Protein AF-A0A7X8BXZ3-F1 (afdb_monomer)

Foldseek 3Di:
DPPPQQPLNVLLVVQCVDLVSVLLSLLLQCVVQHADPVDGSVPDDPVNSCCVRVVVDPVSVVVSVVCCPDPSVVVSVVSVVVVVVVVVLVVVLVVLVVCVVVVDPVSVVVNVVSVVVVVVVVVVVVVVVVVVVVVPPPDDDDDD

Sequence (144 aa):
MARQVSLLNQALKQYWKNTTNYPKYAYFMWRNKLANSNRNFSDFTEQDIIDKYCKGSLIKYGNLKQWENTEECAELMNLLLLEKSNKDFVEIYNAVSEKAKQGDDKAIKTFLTLQNEIRKSVKTKKSKKAEQEEVEEDDDLILE

Radius of gyration: 20.99 Å; Cα contacts (8 Å, |Δi|>4): 82; chains: 1; bounding box: 42×41×64 Å

Structure (mmCIF, N/CA/C/O backbone):
data_AF-A0A7X8BXZ3-F1
#
_entry.id   AF-A0A7X8BXZ3-F1
#
loop_
_atom_site.group_PDB
_atom_site.id
_atom_site.type_symbol
_atom_site.label_atom_id
_atom_site.label_alt_id
_atom_site.label_comp_id
_atom_site.label_asym_id
_atom_site.label_entity_id
_atom_site.label_seq_id
_atom_site.pdbx_PDB_ins_code
_atom_site.Cartn_x
_atom_site.Cartn_y
_atom_site.Cartn_z
_atom_site.occupancy
_atom_site.B_iso_or_equiv
_atom_site.auth_seq_id
_atom_site.auth_comp_id
_atom_site.auth_asym_id
_atom_site.auth_atom_id
_atom_site.pdbx_PDB_model_num
ATOM 1 N N . MET A 1 1 ? -23.536 6.835 -9.118 1.00 35.19 1 MET A N 1
ATOM 2 C CA . MET A 1 1 ? -22.607 6.846 -7.964 1.00 35.19 1 MET A CA 1
ATOM 3 C C . MET A 1 1 ? -21.188 6.838 -8.502 1.00 35.19 1 MET A C 1
ATOM 5 O O . MET A 1 1 ? -20.802 5.846 -9.109 1.00 35.19 1 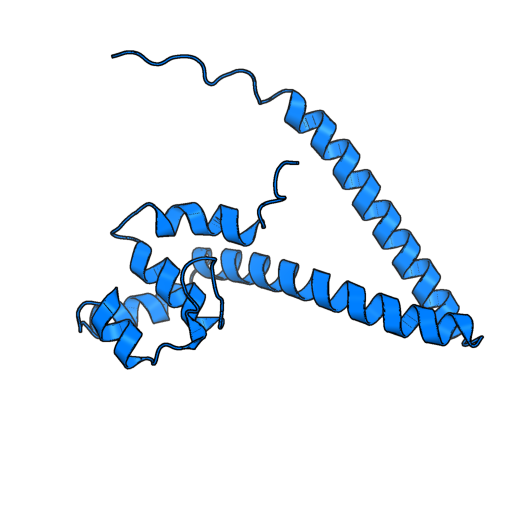MET A O 1
ATOM 9 N N . ALA A 1 2 ? -20.437 7.931 -8.351 1.00 37.81 2 ALA A N 1
ATOM 10 C CA . ALA A 1 2 ? -19.016 7.930 -8.691 1.00 37.81 2 ALA A CA 1
ATOM 11 C C . ALA A 1 2 ? -18.313 6.873 -7.822 1.00 37.81 2 ALA A C 1
ATOM 13 O O . ALA A 1 2 ? -18.448 6.896 -6.597 1.00 37.81 2 ALA A O 1
ATOM 14 N N . ARG A 1 3 ? -17.616 5.906 -8.436 1.00 46.69 3 ARG A N 1
ATOM 15 C CA . ARG A 1 3 ? -16.741 5.008 -7.671 1.00 46.69 3 ARG A CA 1
ATOM 16 C C . ARG A 1 3 ? -15.704 5.896 -7.003 1.00 46.69 3 ARG A C 1
ATOM 18 O O . ARG A 1 3 ? -14.988 6.604 -7.704 1.00 46.69 3 ARG A O 1
ATOM 25 N N . GLN A 1 4 ? -15.622 5.860 -5.678 1.00 54.62 4 GLN A N 1
ATOM 26 C CA . GLN A 1 4 ? -14.496 6.460 -4.979 1.00 54.62 4 GLN A CA 1
ATOM 27 C C . GLN A 1 4 ? -13.239 5.726 -5.457 1.00 54.62 4 GLN A C 1
ATOM 29 O O . GLN A 1 4 ? -13.010 4.568 -5.108 1.00 54.62 4 GLN A O 1
ATOM 34 N N . VAL A 1 5 ? -12.493 6.356 -6.363 1.00 63.38 5 VAL A N 1
ATOM 35 C CA . VAL A 1 5 ? -11.252 5.797 -6.892 1.00 63.38 5 VAL A CA 1
ATOM 36 C C . VAL A 1 5 ? -10.225 5.906 -5.776 1.00 63.38 5 VAL A C 1
ATOM 38 O O . VAL A 1 5 ? -10.092 6.958 -5.156 1.00 63.38 5 VAL A O 1
ATOM 41 N N . SER A 1 6 ? -9.545 4.803 -5.476 1.00 84.38 6 SER A N 1
ATOM 42 C CA . SER A 1 6 ? -8.536 4.794 -4.421 1.00 84.38 6 SER A CA 1
ATOM 43 C C . SER A 1 6 ? -7.410 5.785 -4.766 1.00 84.38 6 SER A C 1
ATOM 45 O O . SER A 1 6 ? -7.057 5.937 -5.941 1.00 84.38 6 SER A O 1
ATOM 47 N N . LEU A 1 7 ? -6.866 6.483 -3.764 1.00 88.50 7 LEU A N 1
ATOM 48 C CA . LEU A 1 7 ? -5.809 7.481 -3.981 1.00 88.50 7 LEU A CA 1
ATOM 49 C C . LEU A 1 7 ? -4.568 6.833 -4.600 1.00 88.50 7 LEU A C 1
ATOM 51 O O . LEU A 1 7 ? -3.947 7.422 -5.484 1.00 88.50 7 LEU A O 1
ATOM 55 N N . LEU A 1 8 ? -4.267 5.587 -4.215 1.00 91.44 8 LEU A N 1
ATOM 56 C CA . LEU A 1 8 ? -3.219 4.804 -4.856 1.00 91.44 8 LEU A CA 1
ATOM 57 C C . LEU A 1 8 ? -3.497 4.620 -6.350 1.00 91.44 8 LEU A C 1
ATOM 59 O O . LEU A 1 8 ? -2.623 4.863 -7.175 1.00 91.44 8 LEU A O 1
ATOM 63 N N . ASN A 1 9 ? -4.720 4.233 -6.723 1.00 89.94 9 ASN A N 1
ATOM 64 C CA . ASN A 1 9 ? -5.077 4.067 -8.130 1.00 89.94 9 ASN A CA 1
ATOM 65 C C . ASN A 1 9 ? -4.974 5.382 -8.907 1.00 89.94 9 ASN A C 1
ATOM 67 O O . ASN A 1 9 ? -4.555 5.363 -10.059 1.00 89.94 9 ASN A O 1
ATOM 71 N N . GLN A 1 10 ? -5.325 6.517 -8.298 1.00 90.50 10 GLN A N 1
ATOM 72 C CA . GLN A 1 10 ? -5.145 7.829 -8.915 1.00 90.50 10 GLN A CA 1
ATOM 73 C C . GLN A 1 10 ? -3.662 8.149 -9.139 1.00 90.50 10 GLN A C 1
ATOM 75 O O . GLN A 1 10 ? -3.298 8.506 -10.257 1.00 90.50 10 GLN A O 1
ATOM 80 N N . ALA A 1 11 ? -2.809 7.945 -8.134 1.00 91.88 11 ALA A N 1
ATOM 81 C CA . ALA A 1 11 ? -1.366 8.155 -8.248 1.00 91.88 11 ALA A CA 1
ATOM 82 C C . ALA A 1 11 ? -0.711 7.201 -9.263 1.00 91.88 11 ALA A C 1
ATOM 84 O O . ALA A 1 11 ? 0.194 7.591 -9.997 1.00 91.88 11 ALA A O 1
ATOM 85 N N . LEU A 1 12 ? -1.206 5.965 -9.378 1.00 92.56 12 LEU A N 1
ATOM 86 C CA . LEU A 1 12 ? -0.719 4.988 -10.352 1.00 92.56 12 LEU A CA 1
ATOM 87 C C . LEU A 1 12 ? -1.106 5.330 -11.806 1.00 92.56 12 LEU A C 1
ATOM 89 O O . LEU A 1 12 ? -0.469 4.825 -12.739 1.00 92.56 12 LEU A O 1
ATOM 93 N N . LYS A 1 13 ? -2.097 6.211 -12.037 1.00 89.56 13 LYS A N 1
ATOM 94 C CA . LYS A 1 13 ? -2.552 6.573 -13.396 1.00 89.56 13 LYS A CA 1
ATOM 95 C C . LY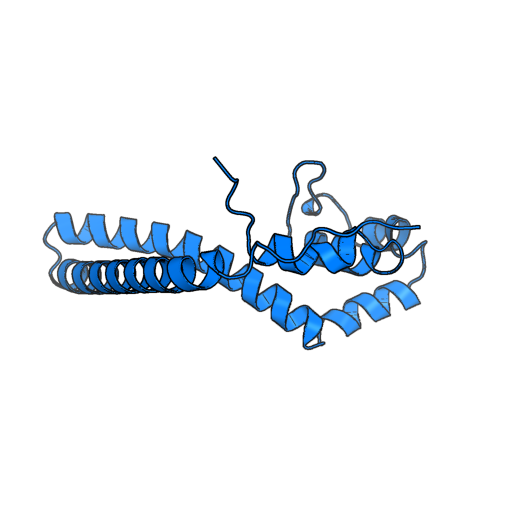S A 1 13 ? -1.466 7.218 -14.255 1.00 89.56 13 LYS A C 1
ATOM 97 O O . LYS A 1 13 ? -1.531 7.108 -15.477 1.00 89.56 13 LYS A O 1
ATOM 102 N N . GLN A 1 14 ? -0.485 7.892 -13.664 1.00 87.69 14 GLN A N 1
ATOM 103 C CA . GLN A 1 14 ? 0.602 8.497 -14.442 1.00 87.69 14 GLN A CA 1
ATOM 104 C C . GLN A 1 14 ? 1.533 7.443 -15.067 1.00 87.69 14 GLN A C 1
ATOM 106 O O . GLN A 1 14 ? 2.079 7.648 -16.149 1.00 87.69 14 GLN A O 1
ATOM 111 N N . TYR A 1 15 ? 1.652 6.270 -14.439 1.00 89.69 15 TYR A N 1
ATOM 112 C CA . TYR A 1 15 ? 2.524 5.194 -14.909 1.00 89.69 15 TYR A CA 1
ATOM 113 C C . TYR A 1 15 ? 1.848 4.315 -15.949 1.00 89.69 15 TYR A C 1
ATOM 115 O O . TYR A 1 15 ? 2.497 3.890 -16.899 1.00 89.69 15 TYR A O 1
ATOM 123 N N . TRP A 1 16 ? 0.549 4.032 -15.795 1.00 83.44 16 TRP A N 1
ATOM 124 C CA . TRP A 1 16 ? -0.109 3.075 -16.689 1.00 83.44 16 TRP A CA 1
ATOM 125 C C . TRP A 1 16 ? -0.505 3.656 -18.060 1.00 83.44 16 TRP A C 1
ATOM 127 O O . TRP A 1 16 ? -0.677 2.901 -19.011 1.00 83.44 16 TRP A O 1
ATOM 137 N N . LYS A 1 17 ? -0.628 4.989 -18.173 1.00 81.88 17 LYS A N 1
ATOM 138 C CA . LYS A 1 17 ? -0.994 5.696 -19.410 1.00 81.88 17 LYS A CA 1
ATOM 139 C C . LYS A 1 17 ? 0.227 5.902 -20.306 1.00 81.88 17 LYS A C 1
ATOM 141 O O . LYS A 1 17 ? 0.079 6.061 -21.510 1.00 81.88 17 LYS A O 1
ATOM 146 N N . ASN A 1 18 ? 1.424 5.897 -19.719 1.00 83.50 18 ASN A N 1
ATOM 147 C CA . ASN A 1 18 ? 2.683 6.106 -20.416 1.00 83.50 18 ASN A CA 1
ATOM 148 C C . ASN A 1 18 ? 3.389 4.759 -20.627 1.00 83.50 18 ASN A C 1
ATOM 150 O O . ASN A 1 18 ? 3.861 4.137 -19.676 1.00 83.50 18 ASN A O 1
ATOM 154 N N . THR A 1 19 ? 3.514 4.324 -21.881 1.00 79.00 19 THR A N 1
ATOM 155 C CA . THR A 1 19 ? 4.140 3.041 -22.244 1.00 79.00 19 THR A CA 1
ATOM 156 C C . THR A 1 19 ? 5.589 2.909 -21.768 1.00 79.00 19 THR A C 1
ATOM 158 O O . THR A 1 19 ? 6.046 1.797 -21.517 1.00 79.00 19 THR A O 1
ATOM 161 N N . THR A 1 20 ? 6.306 4.024 -21.604 1.00 85.88 20 THR A N 1
ATOM 162 C CA . THR A 1 20 ? 7.687 4.049 -21.094 1.00 85.88 20 THR A CA 1
ATOM 163 C C . THR A 1 20 ? 7.744 3.775 -19.592 1.00 85.88 20 THR A C 1
ATOM 165 O O . THR A 1 20 ? 8.653 3.087 -19.131 1.00 85.88 20 THR A O 1
ATOM 168 N N . ASN A 1 21 ? 6.753 4.254 -18.836 1.00 91.12 21 ASN A N 1
ATOM 169 C CA . ASN A 1 21 ? 6.676 4.099 -17.379 1.00 91.12 21 ASN A CA 1
ATOM 170 C C . ASN A 1 21 ? 5.839 2.890 -16.939 1.00 91.12 21 ASN A C 1
ATOM 172 O O . ASN A 1 21 ? 5.870 2.509 -15.768 1.00 91.12 21 ASN A O 1
ATOM 176 N N . TYR A 1 22 ? 5.143 2.240 -17.872 1.00 94.38 22 TYR A N 1
ATOM 177 C CA . TYR A 1 22 ? 4.357 1.037 -17.616 1.00 94.38 22 TYR A CA 1
ATOM 178 C C . TYR A 1 22 ? 5.127 -0.089 -16.889 1.00 94.38 22 TYR A C 1
ATOM 180 O O . TYR A 1 22 ? 4.531 -0.738 -16.026 1.00 94.38 22 TYR A O 1
ATOM 188 N N . PRO A 1 23 ? 6.439 -0.316 -17.127 1.00 95.62 23 PRO A N 1
ATOM 189 C CA . PRO A 1 23 ? 7.208 -1.278 -16.341 1.00 95.62 23 PRO A CA 1
ATOM 190 C C . PRO A 1 23 ? 7.238 -0.965 -14.838 1.00 95.62 23 PRO A C 1
ATOM 192 O O . PRO A 1 23 ? 7.127 -1.898 -14.047 1.00 95.62 23 PRO A O 1
ATOM 195 N N . LYS A 1 24 ? 7.298 0.315 -14.427 1.00 96.69 24 LYS A N 1
ATOM 196 C CA . LYS A 1 24 ? 7.199 0.710 -13.006 1.00 96.69 24 LYS A CA 1
ATOM 197 C C . LYS A 1 24 ? 5.832 0.344 -12.427 1.00 96.69 24 LYS A C 1
ATOM 199 O O . LYS A 1 24 ? 5.767 -0.227 -11.344 1.00 96.69 24 LYS A O 1
ATOM 204 N N . TYR A 1 25 ? 4.749 0.599 -13.172 1.00 96.12 25 TYR A N 1
ATOM 205 C CA . TYR A 1 25 ? 3.392 0.206 -12.767 1.00 96.12 25 TYR A CA 1
ATOM 206 C C . TYR A 1 25 ? 3.287 -1.305 -12.544 1.00 96.12 25 TYR A C 1
ATOM 208 O O . TYR A 1 25 ? 2.885 -1.751 -11.471 1.00 96.12 25 TYR A O 1
ATOM 216 N N . ALA A 1 26 ? 3.664 -2.101 -13.546 1.00 96.06 26 ALA A N 1
ATOM 217 C CA . ALA A 1 26 ? 3.557 -3.553 -13.472 1.00 96.06 26 ALA A CA 1
ATOM 218 C C . ALA A 1 26 ? 4.433 -4.139 -12.359 1.00 96.06 26 ALA A C 1
ATOM 220 O O . ALA A 1 26 ? 3.982 -5.017 -11.623 1.00 96.06 26 ALA A O 1
ATOM 221 N N . TYR A 1 27 ? 5.649 -3.611 -12.205 1.00 97.56 27 TYR A N 1
ATOM 222 C CA . TYR A 1 27 ? 6.564 -3.980 -11.135 1.00 97.56 27 TYR A CA 1
ATOM 223 C C . TYR A 1 27 ? 5.982 -3.666 -9.756 1.00 97.56 27 TYR A C 1
ATOM 225 O O . TYR A 1 27 ? 5.933 -4.553 -8.909 1.00 97.56 27 TYR A O 1
ATOM 233 N N . PHE A 1 28 ? 5.471 -2.449 -9.545 1.00 97.56 28 PHE A N 1
ATOM 234 C CA . PHE A 1 28 ? 4.856 -2.048 -8.280 1.00 97.56 28 PHE A CA 1
ATOM 235 C C . PHE A 1 28 ? 3.665 -2.944 -7.919 1.00 97.56 28 PHE A C 1
ATOM 237 O O . PHE A 1 28 ? 3.557 -3.402 -6.780 1.00 97.56 28 PHE A O 1
ATOM 244 N N . MET A 1 29 ? 2.795 -3.233 -8.894 1.00 96.94 29 MET A N 1
ATOM 245 C CA . MET A 1 29 ? 1.636 -4.109 -8.709 1.00 96.94 29 MET A CA 1
ATOM 246 C C . MET A 1 29 ? 2.059 -5.538 -8.342 1.00 96.94 29 MET A C 1
ATOM 248 O O . MET A 1 29 ? 1.537 -6.100 -7.383 1.00 96.94 29 MET A O 1
ATOM 252 N N . TRP A 1 30 ? 3.025 -6.113 -9.063 1.00 97.75 30 TRP A N 1
ATOM 253 C CA . TRP A 1 30 ? 3.555 -7.454 -8.794 1.00 97.75 30 TRP A CA 1
ATOM 254 C C . TRP A 1 30 ? 4.238 -7.546 -7.429 1.00 97.75 30 TRP A C 1
ATOM 256 O O . TRP A 1 30 ? 3.889 -8.399 -6.610 1.00 97.75 30 TRP A O 1
ATOM 266 N N . ARG A 1 31 ? 5.159 -6.621 -7.142 1.00 97.62 31 ARG A N 1
ATOM 267 C CA . ARG A 1 31 ? 5.954 -6.594 -5.909 1.00 97.62 31 ARG A CA 1
ATOM 268 C C . ARG A 1 31 ? 5.081 -6.543 -4.658 1.00 97.62 31 ARG A C 1
ATOM 270 O O . ARG A 1 31 ? 5.428 -7.146 -3.640 1.00 97.62 31 ARG A O 1
ATOM 277 N N . ASN A 1 32 ? 3.947 -5.850 -4.758 1.00 96.44 32 ASN A N 1
ATOM 278 C CA . ASN A 1 32 ? 2.977 -5.666 -3.684 1.00 96.44 32 ASN A CA 1
ATOM 279 C C . ASN A 1 32 ? 1.790 -6.638 -3.729 1.00 96.44 32 ASN A C 1
ATOM 281 O O . ASN A 1 32 ? 0.874 -6.494 -2.916 1.00 96.44 32 ASN A O 1
ATOM 285 N N . LYS A 1 33 ? 1.812 -7.631 -4.631 1.00 96.56 33 LYS A N 1
ATOM 286 C CA . LYS A 1 33 ? 0.765 -8.655 -4.787 1.00 96.56 33 LYS A CA 1
ATOM 287 C C . LYS A 1 33 ? -0.626 -8.052 -5.014 1.00 96.56 33 LYS A C 1
ATOM 289 O O . LYS A 1 33 ? -1.603 -8.400 -4.352 1.00 96.56 33 LYS A O 1
ATOM 294 N N . LEU A 1 34 ? -0.692 -7.077 -5.916 1.00 94.75 34 LEU A N 1
ATOM 295 C CA . LEU A 1 34 ? -1.910 -6.350 -6.248 1.00 94.75 34 LEU A CA 1
ATOM 296 C C . LEU A 1 34 ? -2.560 -6.902 -7.519 1.00 94.75 34 LEU A C 1
ATOM 298 O O . LEU A 1 34 ? -1.917 -7.474 -8.400 1.00 94.75 34 LEU A O 1
ATOM 302 N N . ALA A 1 35 ? -3.861 -6.666 -7.633 1.00 93.12 35 ALA A N 1
ATOM 303 C CA . ALA A 1 35 ? -4.654 -6.982 -8.810 1.00 93.12 35 ALA A CA 1
ATOM 304 C C . ALA A 1 35 ? -5.412 -5.738 -9.281 1.00 93.12 35 ALA A C 1
ATOM 306 O O . ALA A 1 35 ? -5.706 -4.834 -8.498 1.00 93.12 35 ALA A O 1
ATOM 307 N N . ASN A 1 36 ? -5.746 -5.704 -10.566 1.00 89.31 36 ASN A N 1
ATOM 308 C CA . ASN A 1 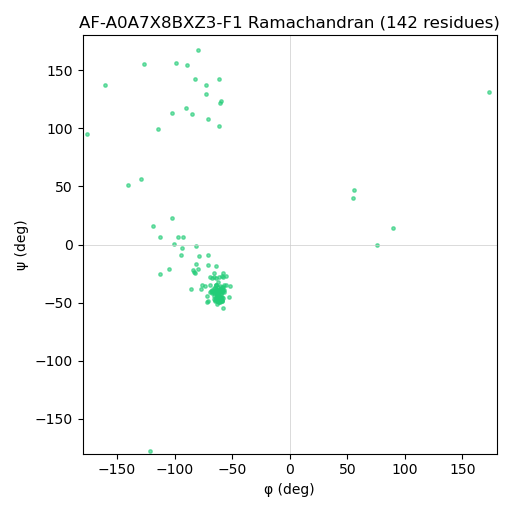36 ? -6.720 -4.776 -11.125 1.00 89.31 36 ASN A CA 1
ATOM 309 C C . ASN A 1 36 ? -7.860 -5.560 -11.794 1.00 89.31 36 ASN A C 1
ATOM 311 O O . ASN A 1 36 ? -7.871 -6.789 -11.775 1.00 89.31 36 ASN A O 1
ATOM 315 N N . SER A 1 37 ? -8.819 -4.854 -12.396 1.00 86.94 37 SER A N 1
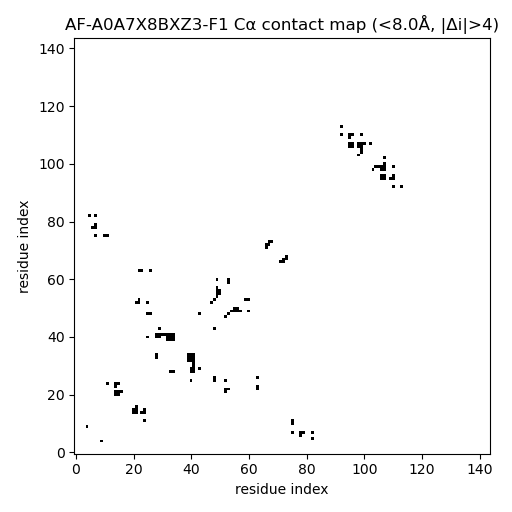ATOM 316 C CA . SER A 1 37 ? -9.991 -5.472 -13.036 1.00 86.94 37 SER A CA 1
ATOM 317 C C . SER A 1 37 ? -9.649 -6.471 -14.141 1.00 86.94 37 SER A C 1
ATOM 319 O O . SER A 1 37 ? -10.458 -7.337 -14.447 1.00 86.94 37 SER A O 1
ATOM 321 N N . ASN A 1 38 ? -8.475 -6.330 -14.755 1.00 86.94 38 ASN A N 1
ATOM 322 C CA . ASN A 1 38 ? -8.091 -7.075 -15.947 1.00 86.94 38 ASN A CA 1
ATOM 323 C C . ASN A 1 38 ? -7.079 -8.183 -15.633 1.00 86.94 38 ASN A C 1
ATOM 325 O O . ASN A 1 38 ? -6.878 -9.074 -16.456 1.00 86.94 38 ASN A O 1
ATOM 329 N N . ARG A 1 39 ? -6.364 -8.090 -14.504 1.00 90.50 39 ARG A N 1
ATOM 330 C CA . ARG A 1 39 ? -5.202 -8.933 -14.219 1.00 90.50 39 ARG A CA 1
ATOM 331 C C . ARG A 1 39 ? -4.857 -8.967 -12.734 1.00 90.50 39 ARG A C 1
ATOM 333 O O . ARG A 1 39 ? -4.759 -7.924 -12.087 1.00 90.50 39 ARG A O 1
ATOM 340 N N . ASN A 1 40 ? -4.549 -10.161 -12.239 1.00 95.00 40 ASN A N 1
ATOM 341 C CA . ASN A 1 40 ? -3.839 -10.350 -10.981 1.00 95.00 40 ASN A CA 1
ATOM 342 C C . ASN A 1 40 ? -2.329 -10.386 -11.251 1.00 95.00 40 ASN A C 1
ATOM 344 O O . ASN A 1 40 ? -1.849 -11.246 -11.984 1.00 95.00 40 ASN A O 1
ATOM 348 N N . PHE A 1 41 ? -1.576 -9.429 -10.706 1.00 95.06 41 PHE A N 1
ATOM 349 C CA . PHE A 1 41 ? -0.128 -9.372 -10.931 1.00 95.06 41 PHE A CA 1
ATOM 350 C C . PHE A 1 41 ? 0.626 -10.331 -10.019 1.00 95.06 41 PHE A C 1
ATOM 352 O O . PHE A 1 41 ? 1.768 -10.658 -10.317 1.00 95.06 41 PHE A O 1
ATOM 359 N N . SER A 1 42 ? -0.007 -10.811 -8.949 1.00 94.94 42 SER A N 1
ATOM 360 C CA . SER A 1 42 ? 0.590 -11.767 -8.010 1.00 94.94 42 SER A CA 1
ATOM 361 C C . SER A 1 42 ? 0.904 -13.121 -8.647 1.00 94.94 42 SER A C 1
ATOM 363 O O . SER A 1 42 ? 1.707 -13.867 -8.099 1.00 94.94 42 SER A O 1
ATOM 365 N N . ASP A 1 43 ? 0.284 -13.425 -9.790 1.00 96.38 43 ASP A N 1
ATOM 366 C CA . ASP A 1 43 ? 0.456 -14.693 -10.504 1.00 96.38 43 ASP A CA 1
ATOM 367 C C . ASP A 1 43 ? 1.761 -14.733 -11.318 1.00 96.38 43 ASP A C 1
ATOM 369 O O . ASP A 1 43 ? 2.138 -15.782 -11.836 1.00 96.38 43 ASP A O 1
ATOM 373 N N . PHE A 1 44 ? 2.461 -13.600 -11.453 1.00 96.25 44 PHE A N 1
ATOM 374 C CA . PHE A 1 44 ? 3.730 -13.541 -12.171 1.00 96.25 44 PHE A CA 1
ATOM 375 C C . PHE A 1 44 ? 4.915 -13.983 -11.323 1.00 96.25 44 PHE A C 1
ATOM 377 O O . PHE A 1 44 ? 5.048 -13.643 -10.146 1.00 96.25 44 PHE A O 1
ATOM 384 N N . THR A 1 45 ? 5.844 -14.670 -11.978 1.00 97.94 45 THR A N 1
ATOM 385 C CA . THR A 1 45 ? 7.194 -14.895 -11.464 1.00 97.94 45 THR A CA 1
ATOM 386 C C . THR A 1 45 ? 8.081 -13.665 -11.685 1.00 97.94 45 THR A C 1
ATOM 388 O O . THR A 1 45 ? 7.752 -12.766 -12.458 1.00 97.94 45 THR A O 1
ATOM 391 N N . GLU A 1 46 ? 9.248 -13.617 -11.040 1.00 97.62 46 GLU A N 1
ATOM 392 C CA . GLU A 1 46 ? 10.258 -12.584 -11.332 1.00 97.62 46 GLU A CA 1
ATOM 393 C C . GLU A 1 46 ? 10.692 -12.627 -12.806 1.00 97.62 46 GLU A C 1
ATOM 395 O O . GLU A 1 46 ? 10.799 -11.585 -13.453 1.00 97.62 46 GLU A O 1
ATOM 400 N N . GLN A 1 47 ? 10.844 -13.832 -13.365 1.00 97.81 47 GLN A N 1
ATOM 401 C CA . GLN A 1 47 ? 11.204 -14.024 -14.768 1.00 97.81 47 GLN A CA 1
ATOM 402 C C . GLN A 1 47 ? 10.122 -13.481 -15.714 1.00 97.81 47 GLN A C 1
ATOM 404 O O . GLN A 1 47 ? 10.444 -12.797 -16.682 1.00 97.81 47 GLN A O 1
ATOM 409 N N . ASP A 1 48 ? 8.837 -13.669 -15.389 1.00 97.69 48 ASP A N 1
ATOM 410 C CA . ASP A 1 48 ? 7.736 -13.053 -16.140 1.00 97.69 48 ASP A CA 1
ATOM 411 C C . ASP A 1 48 ? 7.842 -11.526 -16.176 1.00 97.69 48 ASP A C 1
ATOM 413 O O . ASP A 1 48 ? 7.547 -10.913 -17.204 1.00 97.69 48 ASP A O 1
ATOM 417 N N . ILE A 1 49 ? 8.252 -10.901 -15.067 1.00 97.81 49 ILE A N 1
ATOM 418 C CA . ILE A 1 49 ? 8.430 -9.448 -15.006 1.00 97.81 49 ILE A CA 1
ATOM 419 C C . ILE A 1 49 ? 9.563 -9.003 -15.926 1.00 97.81 49 ILE A C 1
ATOM 421 O O . ILE A 1 49 ? 9.389 -8.072 -16.721 1.00 97.81 49 ILE A O 1
ATOM 425 N N . ILE A 1 50 ? 10.696 -9.699 -15.859 1.00 97.81 50 ILE A N 1
ATOM 426 C CA . ILE A 1 50 ? 11.870 -9.416 -16.683 1.00 97.81 50 ILE A CA 1
ATOM 427 C C . ILE A 1 50 ? 11.527 -9.568 -18.171 1.00 97.81 50 ILE A C 1
ATOM 429 O O . ILE A 1 50 ? 11.777 -8.657 -18.966 1.00 97.81 50 ILE A O 1
ATOM 433 N N . ASP A 1 51 ? 10.895 -10.671 -18.558 1.00 97.69 51 ASP A N 1
ATOM 434 C CA . ASP A 1 51 ? 10.630 -10.967 -19.963 1.00 97.69 51 ASP A CA 1
ATOM 435 C C . ASP A 1 51 ? 9.543 -10.059 -20.541 1.00 97.69 51 ASP A C 1
ATOM 437 O O . ASP A 1 51 ? 9.750 -9.419 -21.576 1.00 97.69 51 ASP A O 1
ATOM 441 N N . LYS A 1 52 ? 8.404 -9.924 -19.851 1.00 95.62 52 LYS A N 1
ATOM 442 C CA . LYS A 1 52 ? 7.241 -9.187 -20.375 1.00 95.62 52 LYS A CA 1
ATOM 443 C C . LYS A 1 52 ? 7.408 -7.672 -20.289 1.00 95.62 52 LYS A C 1
ATOM 445 O O . LYS A 1 52 ? 6.972 -6.965 -21.195 1.00 95.62 52 LYS A O 1
ATOM 450 N N . TYR A 1 53 ? 8.015 -7.162 -19.216 1.00 95.44 53 TYR A N 1
ATOM 451 C CA . TYR A 1 53 ? 8.029 -5.723 -18.920 1.00 95.44 53 TYR A CA 1
ATOM 452 C C . TYR A 1 53 ? 9.420 -5.096 -19.032 1.00 95.44 53 TYR A C 1
ATOM 454 O O . TYR A 1 53 ? 9.530 -3.909 -19.344 1.00 95.44 53 TYR A O 1
ATOM 462 N N . CYS A 1 54 ? 10.488 -5.880 -18.867 1.00 95.81 54 CYS A N 1
ATOM 463 C CA . CYS A 1 54 ? 11.863 -5.422 -19.092 1.00 95.81 54 CYS A CA 1
ATOM 464 C C . CYS A 1 54 ? 12.438 -5.868 -20.446 1.00 95.81 54 CYS A C 1
ATOM 466 O O . CYS A 1 54 ? 13.570 -5.496 -20.765 1.00 95.81 54 CYS A O 1
ATOM 468 N N . LYS A 1 55 ? 11.672 -6.601 -21.270 1.00 94.69 55 LYS A N 1
ATOM 469 C CA . LYS A 1 55 ? 12.113 -7.160 -22.562 1.00 94.69 55 LYS A CA 1
ATOM 470 C C . LYS A 1 55 ? 13.373 -8.030 -22.417 1.00 94.69 55 LYS A C 1
ATOM 472 O O . LYS A 1 55 ? 14.307 -7.892 -23.202 1.00 94.69 55 LYS A O 1
ATOM 477 N N . GLY A 1 56 ? 13.449 -8.827 -21.350 1.00 96.06 56 GLY A N 1
ATOM 478 C CA . GLY A 1 56 ? 14.605 -9.676 -21.036 1.00 96.06 56 GLY A CA 1
ATOM 479 C C . GLY A 1 56 ? 15.824 -8.928 -20.471 1.00 96.06 56 GLY A C 1
ATOM 480 O O . GLY A 1 56 ? 16.850 -9.537 -20.184 1.00 96.06 56 GLY A O 1
ATOM 481 N N . SER A 1 57 ? 15.761 -7.600 -20.311 1.00 97.38 57 SER A N 1
ATOM 482 C CA . SER A 1 57 ? 16.912 -6.804 -19.874 1.00 97.38 57 SER A CA 1
ATOM 483 C C . SER A 1 57 ? 17.055 -6.777 -18.352 1.00 97.38 57 SER A C 1
ATOM 485 O O . SER A 1 57 ? 16.285 -6.110 -17.655 1.00 97.38 57 SER A O 1
ATOM 487 N N . LEU A 1 58 ? 18.119 -7.407 -17.845 1.00 97.56 58 LEU A N 1
ATOM 488 C CA . LEU A 1 58 ? 18.487 -7.350 -16.425 1.00 97.56 58 LEU A CA 1
ATOM 489 C C . LEU A 1 58 ? 18.871 -5.940 -15.961 1.00 97.56 58 LEU A C 1
ATOM 491 O O . LEU A 1 58 ? 18.628 -5.597 -14.810 1.00 97.56 58 LEU A O 1
ATOM 495 N N . ILE A 1 59 ? 19.407 -5.097 -16.850 1.00 97.50 59 ILE A N 1
ATOM 496 C CA . ILE A 1 59 ? 19.714 -3.692 -16.534 1.00 97.50 59 ILE A CA 1
ATOM 497 C C . ILE A 1 59 ? 18.420 -2.931 -16.235 1.00 97.50 59 ILE A C 1
ATOM 499 O O . ILE A 1 59 ? 18.306 -2.273 -15.205 1.00 97.50 59 ILE A O 1
ATOM 503 N N . LYS A 1 60 ? 17.405 -3.059 -17.101 1.00 96.50 60 LYS A N 1
ATOM 504 C CA . LYS A 1 60 ? 16.102 -2.412 -16.877 1.00 96.50 60 LYS A CA 1
ATOM 505 C C . LYS A 1 60 ? 15.433 -2.915 -15.605 1.00 96.50 60 LYS A C 1
ATOM 507 O O . LYS A 1 60 ? 14.844 -2.122 -14.880 1.00 96.50 60 LYS A O 1
ATOM 512 N N . TYR A 1 61 ? 15.547 -4.208 -15.328 1.00 98.00 61 TYR A N 1
ATOM 513 C CA . TYR A 1 61 ? 15.040 -4.782 -14.091 1.00 98.00 61 TYR A CA 1
ATOM 514 C C . TYR A 1 61 ? 15.788 -4.262 -12.851 1.00 98.00 61 TYR A C 1
ATOM 516 O O . TYR A 1 61 ? 15.162 -3.887 -11.862 1.00 98.00 61 TYR A O 1
ATOM 524 N N . GLY A 1 62 ? 17.115 -4.138 -12.926 1.00 98.00 62 GLY A N 1
ATOM 525 C CA . GLY A 1 62 ? 17.931 -3.499 -11.894 1.00 98.00 62 GLY A CA 1
ATOM 526 C C . GLY A 1 62 ? 17.498 -2.058 -11.615 1.00 98.00 62 GLY A C 1
ATOM 527 O O . GLY A 1 62 ? 17.367 -1.675 -10.455 1.00 98.00 62 GLY A O 1
ATOM 528 N N . ASN A 1 63 ? 17.167 -1.289 -12.655 1.00 97.44 63 ASN A N 1
ATOM 529 C CA . ASN A 1 63 ? 16.644 0.070 -12.499 1.00 97.44 63 ASN A CA 1
ATOM 530 C C . ASN A 1 63 ? 15.284 0.098 -11.779 1.00 97.44 63 ASN A C 1
ATOM 532 O O . ASN A 1 63 ? 15.028 1.016 -11.006 1.00 97.44 63 ASN A O 1
ATOM 536 N N . LEU A 1 64 ? 14.419 -0.904 -11.985 1.00 97.25 64 LEU A N 1
ATOM 537 C CA . LEU A 1 64 ? 13.156 -1.026 -11.242 1.00 97.25 64 LEU A CA 1
ATOM 538 C C . LEU A 1 64 ? 13.394 -1.332 -9.758 1.00 97.25 64 LEU A C 1
ATOM 540 O O . LEU A 1 64 ? 12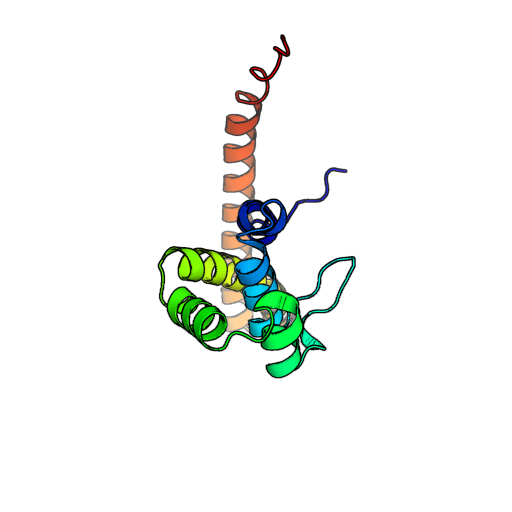.742 -0.734 -8.907 1.00 97.25 64 LEU A O 1
ATOM 544 N N . LYS A 1 65 ? 14.365 -2.199 -9.441 1.00 97.50 65 LYS A N 1
ATOM 545 C CA . LYS A 1 65 ? 14.789 -2.441 -8.051 1.00 97.50 65 LYS A CA 1
ATOM 546 C C . LYS A 1 65 ? 15.357 -1.176 -7.405 1.00 97.50 65 LYS A C 1
ATOM 548 O O . LYS A 1 65 ? 15.041 -0.874 -6.263 1.00 97.50 65 LYS A O 1
ATOM 553 N N . GLN A 1 66 ? 16.170 -0.407 -8.129 1.00 97.69 66 GLN A N 1
ATOM 554 C CA . GLN A 1 66 ? 16.691 0.867 -7.621 1.00 97.69 66 GLN A CA 1
ATOM 555 C C . GLN A 1 66 ? 15.575 1.882 -7.379 1.00 97.69 66 GLN A C 1
ATOM 557 O O . GLN A 1 66 ? 15.592 2.571 -6.360 1.00 97.69 66 GLN A O 1
ATOM 562 N N . TRP A 1 67 ? 14.588 1.927 -8.276 1.00 96.88 67 TRP A N 1
ATOM 563 C CA . TRP A 1 67 ? 13.427 2.799 -8.160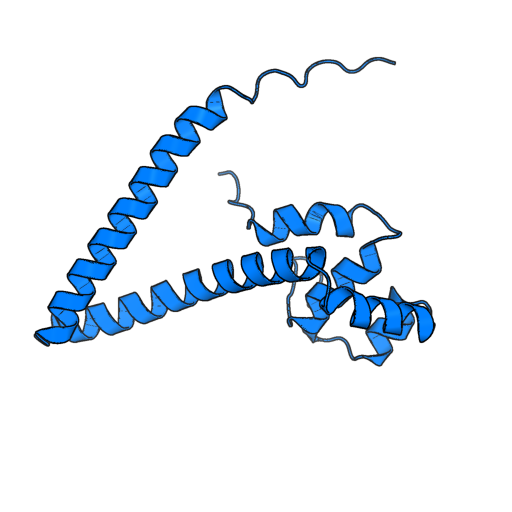 1.00 96.88 67 TRP A CA 1
ATOM 564 C C . TRP A 1 67 ? 12.631 2.582 -6.861 1.00 96.88 67 TRP A C 1
ATOM 566 O O . TRP A 1 67 ? 12.085 3.552 -6.340 1.00 96.88 67 TRP A O 1
ATOM 576 N N . GLU A 1 68 ? 12.639 1.379 -6.270 1.00 94.88 68 GLU A N 1
ATOM 577 C CA . GLU A 1 68 ? 12.020 1.123 -4.954 1.00 94.88 68 GLU A CA 1
ATOM 578 C C . GLU A 1 68 ? 12.543 2.044 -3.841 1.00 94.88 68 GLU A C 1
ATOM 580 O O . GLU A 1 68 ? 11.824 2.320 -2.885 1.00 94.88 68 GLU A O 1
ATOM 585 N N . ASN A 1 69 ? 13.777 2.537 -3.971 1.00 94.50 69 ASN A N 1
ATOM 586 C CA . ASN A 1 69 ? 14.429 3.390 -2.976 1.00 94.50 69 ASN A CA 1
ATOM 587 C C . ASN A 1 69 ? 14.232 4.890 -3.245 1.00 94.50 69 ASN A C 1
ATOM 589 O O . ASN A 1 69 ? 14.855 5.720 -2.587 1.00 94.50 69 ASN A O 1
ATOM 593 N N . THR A 1 70 ? 13.417 5.249 -4.236 1.00 97.12 70 THR A N 1
ATOM 594 C CA . THR A 1 70 ? 13.127 6.648 -4.572 1.00 97.12 70 THR A CA 1
ATOM 595 C C . THR A 1 70 ? 11.929 7.169 -3.786 1.00 97.12 70 THR A C 1
ATOM 597 O O . THR A 1 70 ? 11.037 6.406 -3.410 1.00 97.12 70 THR A O 1
ATOM 600 N N . GLU A 1 71 ? 11.874 8.487 -3.590 1.00 95.94 71 GLU A N 1
ATOM 601 C CA . GLU A 1 71 ? 10.724 9.167 -2.979 1.00 95.94 71 GLU A CA 1
ATOM 602 C C . GLU A 1 71 ? 9.428 8.894 -3.758 1.00 95.94 71 GLU A C 1
ATOM 604 O O . GLU A 1 71 ? 8.404 8.565 -3.169 1.00 95.94 71 GLU A O 1
ATOM 609 N N . GLU A 1 72 ? 9.521 8.867 -5.089 1.00 93.31 72 GLU A N 1
ATOM 610 C CA . GLU A 1 72 ? 8.430 8.511 -6.001 1.00 93.31 72 GLU A CA 1
ATOM 611 C C . GLU A 1 72 ? 7.793 7.146 -5.654 1.00 93.31 72 GLU A C 1
ATOM 613 O O . GLU A 1 72 ? 6.568 7.013 -5.604 1.00 93.31 72 GLU A O 1
ATOM 618 N N . CYS A 1 73 ? 8.599 6.113 -5.375 1.00 95.38 73 CYS A N 1
ATOM 619 C CA . CYS A 1 73 ? 8.068 4.813 -4.952 1.00 95.38 73 CYS A CA 1
ATOM 620 C C . CYS A 1 73 ? 7.597 4.826 -3.488 1.00 95.38 73 CYS A C 1
ATOM 622 O O . CYS A 1 73 ? 6.610 4.160 -3.151 1.00 95.38 73 CYS A O 1
ATOM 624 N N . ALA A 1 74 ? 8.273 5.575 -2.614 1.00 95.12 74 ALA A N 1
ATOM 625 C CA . ALA A 1 74 ? 7.898 5.705 -1.208 1.00 95.12 74 ALA A CA 1
ATOM 626 C C . ALA A 1 74 ? 6.503 6.332 -1.044 1.00 95.12 74 ALA A C 1
ATOM 628 O O . ALA A 1 74 ? 5.703 5.858 -0.237 1.00 95.12 74 ALA A O 1
ATOM 629 N N . GLU A 1 75 ? 6.160 7.331 -1.856 1.00 95.62 75 GLU A N 1
ATOM 630 C CA . GLU A 1 75 ? 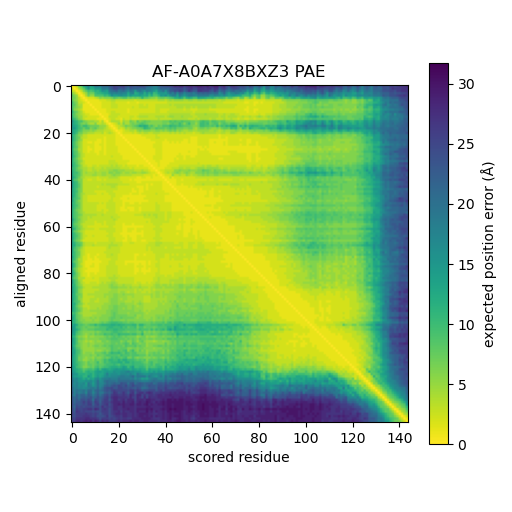4.828 7.942 -1.882 1.00 95.62 75 GLU A CA 1
ATOM 631 C C . GLU A 1 75 ? 3.734 6.926 -2.237 1.00 95.62 75 GLU A C 1
ATOM 633 O O . GLU A 1 75 ? 2.713 6.834 -1.549 1.00 95.62 75 GLU A O 1
ATOM 638 N N . LEU A 1 76 ? 3.960 6.099 -3.264 1.00 96.31 76 LEU A N 1
ATOM 639 C CA . LEU A 1 76 ? 3.028 5.031 -3.640 1.00 96.31 76 LEU A CA 1
ATOM 640 C C . LEU A 1 76 ? 2.876 3.992 -2.523 1.00 96.31 76 LEU A C 1
ATOM 642 O O . LEU A 1 76 ? 1.765 3.533 -2.246 1.00 96.31 76 LEU A O 1
ATOM 646 N N . MET A 1 77 ? 3.971 3.638 -1.847 1.00 96.75 77 MET A N 1
ATOM 647 C CA . MET A 1 77 ? 3.929 2.743 -0.690 1.00 96.75 77 MET A CA 1
ATOM 648 C C . MET 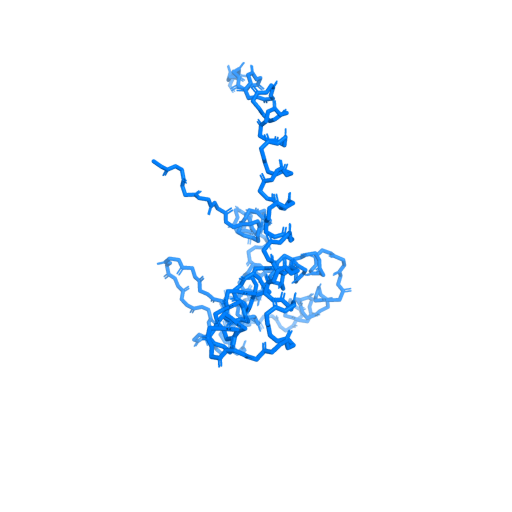A 1 77 ? 3.143 3.341 0.474 1.00 96.75 77 MET A C 1
ATOM 650 O O . MET A 1 77 ? 2.344 2.632 1.084 1.00 96.75 77 MET A O 1
ATOM 654 N N . ASN A 1 78 ? 3.296 4.635 0.751 1.00 94.00 78 ASN A N 1
ATOM 655 C CA . ASN A 1 78 ? 2.531 5.323 1.789 1.00 94.00 78 ASN A CA 1
ATOM 656 C C . ASN A 1 78 ? 1.026 5.300 1.490 1.00 94.00 78 ASN A C 1
ATOM 658 O O . ASN A 1 78 ? 0.227 5.008 2.380 1.00 94.00 78 ASN A O 1
ATOM 662 N N . LEU A 1 79 ? 0.629 5.523 0.232 1.00 94.38 79 LEU A N 1
ATOM 663 C CA . LEU A 1 79 ? -0.768 5.396 -0.194 1.00 94.38 79 LEU A CA 1
ATOM 664 C C . LEU A 1 79 ? -1.287 3.959 -0.042 1.00 94.38 79 LEU A C 1
ATOM 666 O O . LEU A 1 79 ? -2.392 3.751 0.459 1.00 94.38 79 LEU A O 1
ATOM 670 N N . LEU A 1 80 ? -0.485 2.959 -0.416 1.00 94.31 80 LEU A N 1
ATOM 671 C CA . LEU A 1 80 ? -0.844 1.552 -0.238 1.00 94.31 80 LEU A CA 1
ATOM 672 C C . LEU A 1 80 ? -1.007 1.182 1.242 1.00 94.31 80 LEU A C 1
ATOM 674 O O . LEU A 1 80 ? -1.959 0.490 1.606 1.00 94.31 80 LEU A O 1
ATOM 678 N N . LEU A 1 81 ? -0.091 1.629 2.100 1.00 92.12 81 LEU A N 1
ATOM 679 C CA . LEU A 1 81 ? -0.151 1.398 3.542 1.00 92.12 81 LEU A CA 1
ATOM 680 C C . LEU A 1 81 ? -1.354 2.098 4.170 1.00 92.12 81 LEU A C 1
ATOM 682 O O . LEU A 1 81 ? -1.997 1.510 5.032 1.00 92.12 81 LEU A O 1
ATOM 686 N N . LEU A 1 82 ? -1.705 3.297 3.705 1.00 89.06 82 LEU A N 1
ATOM 687 C CA . LEU A 1 82 ? -2.918 3.993 4.127 1.00 89.06 82 LEU A CA 1
ATOM 688 C C . LEU A 1 82 ? -4.187 3.214 3.744 1.00 89.06 82 LEU A C 1
ATOM 690 O O . LEU A 1 82 ? -5.133 3.123 4.521 1.00 89.06 82 LEU A O 1
ATOM 694 N N . GLU A 1 83 ? -4.238 2.627 2.550 1.00 88.81 83 GLU A N 1
ATOM 695 C CA . GLU A 1 83 ? -5.377 1.795 2.145 1.00 88.81 83 GLU A CA 1
ATOM 696 C C . GLU A 1 83 ? -5.472 0.496 2.947 1.00 88.81 83 GLU A C 1
ATOM 698 O O . GLU A 1 83 ? -6.577 0.085 3.310 1.00 88.81 83 GLU A O 1
ATOM 703 N N . LYS A 1 84 ? -4.333 -0.138 3.248 1.00 89.25 84 LYS A N 1
ATOM 704 C CA . LYS A 1 84 ? -4.276 -1.323 4.115 1.00 89.25 84 LYS A CA 1
ATOM 705 C C . LYS A 1 84 ? -4.703 -0.986 5.540 1.00 89.25 84 LYS A C 1
ATOM 707 O O . LYS A 1 84 ? -5.600 -1.639 6.058 1.00 89.25 84 LYS A O 1
ATOM 712 N N . SER A 1 85 ? -4.171 0.090 6.115 1.00 86.62 85 SER A N 1
ATOM 713 C CA . SER A 1 85 ? -4.511 0.504 7.476 1.00 86.62 85 SER A CA 1
ATOM 714 C C . SER A 1 85 ? -5.989 0.854 7.626 1.00 86.62 85 SER A C 1
ATOM 716 O O . SER A 1 85 ? -6.572 0.571 8.664 1.00 86.62 85 SER A O 1
ATOM 718 N N . ASN A 1 86 ? -6.639 1.391 6.588 1.00 85.69 86 ASN A N 1
ATOM 719 C CA . ASN A 1 86 ? -8.087 1.605 6.600 1.00 85.69 86 ASN A CA 1
ATOM 720 C C . ASN A 1 86 ? -8.882 0.291 6.688 1.00 85.69 86 ASN A C 1
ATOM 722 O O . ASN A 1 86 ? -9.939 0.272 7.315 1.00 85.69 86 ASN A O 1
ATOM 726 N N . LYS A 1 87 ? -8.398 -0.799 6.075 1.00 86.94 87 LYS A N 1
ATOM 727 C CA . LYS A 1 87 ? -9.015 -2.130 6.212 1.00 86.94 87 LYS A CA 1
ATOM 728 C C . LYS A 1 87 ? -8.769 -2.690 7.608 1.00 86.94 87 LYS A C 1
ATOM 730 O O . LYS A 1 87 ? -9.729 -3.050 8.283 1.00 86.94 87 LYS A O 1
ATOM 735 N N . ASP A 1 88 ? -7.521 -2.646 8.067 1.00 89.12 88 ASP A N 1
ATOM 736 C CA . ASP A 1 88 ? -7.137 -3.096 9.409 1.00 89.12 88 ASP A CA 1
ATOM 737 C C . ASP A 1 88 ? -7.920 -2.333 10.489 1.00 89.12 88 ASP A C 1
ATOM 739 O O . ASP A 1 88 ? -8.353 -2.903 11.486 1.00 89.12 88 ASP A O 1
ATOM 743 N N . PHE A 1 89 ? -8.178 -1.041 10.276 1.00 90.31 89 PHE A N 1
ATOM 744 C CA . PHE A 1 89 ? -8.966 -0.214 11.184 1.00 90.31 89 PHE A CA 1
ATOM 745 C C . PHE A 1 89 ? -10.400 -0.730 11.349 1.00 90.31 89 PHE A C 1
ATOM 747 O O . PHE A 1 89 ? -10.929 -0.699 12.460 1.00 90.31 89 PHE A O 1
ATOM 754 N N . VAL A 1 90 ? -11.028 -1.232 10.281 1.00 89.69 90 VAL A N 1
ATOM 755 C CA . VAL A 1 90 ? -12.364 -1.847 10.356 1.00 89.69 90 VAL A CA 1
ATOM 756 C C . VAL A 1 90 ? -12.317 -3.125 11.192 1.00 89.69 90 VAL A C 1
ATOM 758 O O . VAL A 1 90 ? -13.171 -3.326 12.055 1.00 89.69 90 VAL A O 1
ATOM 761 N N . GLU A 1 91 ? -11.304 -3.965 10.984 1.00 92.88 91 GLU A N 1
ATOM 762 C CA . GLU A 1 91 ? -11.125 -5.206 11.744 1.00 92.88 91 GLU A CA 1
ATOM 763 C C . GLU A 1 91 ? -10.884 -4.928 13.235 1.00 92.88 91 GLU A C 1
ATOM 765 O O . GLU A 1 91 ? -11.556 -5.500 14.097 1.00 92.88 91 GLU A O 1
ATOM 770 N N . ILE A 1 92 ? -9.998 -3.977 13.548 1.00 93.94 92 ILE A N 1
ATOM 771 C CA . ILE A 1 92 ? -9.721 -3.528 14.918 1.00 93.94 92 ILE A CA 1
ATOM 772 C C . ILE A 1 92 ? -10.983 -2.952 15.561 1.00 93.94 92 ILE A C 1
ATOM 774 O O . ILE A 1 92 ? -11.295 -3.282 16.706 1.00 93.94 92 ILE A O 1
ATOM 778 N N . TYR A 1 93 ? -11.727 -2.108 14.841 1.00 94.19 93 TYR A N 1
ATOM 779 C CA . TYR A 1 93 ? -12.973 -1.534 15.338 1.00 94.19 93 TYR A CA 1
ATOM 780 C C . TYR A 1 93 ? -13.979 -2.623 15.721 1.00 94.19 93 TYR A C 1
ATOM 782 O O . TYR A 1 93 ? -14.555 -2.565 16.810 1.00 94.19 93 TYR A O 1
ATOM 790 N N . ASN A 1 94 ? -14.154 -3.631 14.865 1.00 94.44 94 ASN A N 1
ATOM 791 C CA . ASN A 1 94 ? -15.062 -4.745 15.122 1.00 94.44 94 ASN A CA 1
ATOM 792 C C . ASN A 1 94 ? -14.629 -5.539 16.361 1.00 94.44 94 ASN A C 1
ATOM 794 O O . ASN A 1 94 ? -15.432 -5.719 17.277 1.00 94.44 94 ASN A O 1
ATOM 798 N N . ALA A 1 95 ? -13.348 -5.909 16.449 1.00 96.56 95 ALA A N 1
ATOM 799 C CA . ALA A 1 95 ? -12.809 -6.646 17.592 1.00 96.56 95 ALA A CA 1
ATOM 800 C C . ALA A 1 95 ? -12.948 -5.873 18.919 1.00 96.56 95 ALA A C 1
ATOM 802 O O . ALA A 1 95 ? -13.269 -6.449 19.961 1.00 96.56 95 ALA A O 1
ATOM 803 N N . VAL A 1 96 ? -12.724 -4.555 18.902 1.00 96.19 96 VAL A N 1
ATOM 804 C CA . VAL A 1 96 ? -12.913 -3.694 20.080 1.00 96.19 96 VAL A CA 1
ATOM 805 C C . VAL A 1 96 ? -14.398 -3.561 20.430 1.00 96.19 96 VAL A C 1
ATOM 807 O O . VAL A 1 96 ? -14.750 -3.612 21.607 1.00 96.19 96 VAL A O 1
ATOM 810 N N . SER A 1 97 ? -15.279 -3.424 19.434 1.00 95.94 97 SER A N 1
ATOM 811 C CA . SER A 1 97 ? -16.726 -3.316 19.646 1.00 95.94 97 SER A CA 1
ATOM 812 C C . SER A 1 97 ? -17.309 -4.564 20.308 1.00 95.94 97 SER A C 1
ATOM 814 O O . SER A 1 97 ? -18.124 -4.443 21.221 1.00 95.94 97 SER A O 1
ATOM 816 N N . GLU A 1 98 ? -16.880 -5.755 19.888 1.00 97.56 98 GLU A N 1
ATOM 817 C CA . GLU A 1 98 ? -17.321 -7.021 20.481 1.00 97.56 98 GLU A CA 1
ATOM 818 C C . GLU A 1 98 ? -16.958 -7.114 21.964 1.00 97.56 98 GLU A C 1
ATOM 820 O O . GLU A 1 98 ? -17.832 -7.361 22.794 1.00 97.56 98 GLU A O 1
ATOM 825 N N . LYS A 1 99 ? -15.701 -6.821 22.317 1.00 96.94 99 LYS A N 1
ATOM 826 C CA . LYS A 1 99 ? -15.246 -6.812 23.716 1.00 96.94 99 LYS A CA 1
ATOM 827 C C . LYS A 1 99 ? -15.966 -5.755 24.553 1.00 96.94 99 LYS A C 1
ATOM 829 O O . LYS A 1 99 ? -16.375 -6.028 25.677 1.00 96.94 99 LYS A O 1
ATOM 834 N N . ALA A 1 100 ? -16.184 -4.565 23.992 1.00 96.31 100 ALA A N 1
ATOM 835 C CA . ALA A 1 100 ? -16.904 -3.495 24.675 1.00 96.31 100 ALA A CA 1
ATOM 836 C C . ALA A 1 100 ? -18.356 -3.891 25.003 1.00 96.31 100 ALA A C 1
ATOM 838 O O . ALA A 1 100 ? -18.834 -3.623 26.101 1.00 96.31 100 ALA A O 1
ATOM 839 N N . LYS A 1 101 ? -19.048 -4.581 24.083 1.00 95.75 101 LYS A N 1
ATOM 840 C CA . LYS A 1 101 ? -20.416 -5.092 24.304 1.00 95.75 101 LYS A CA 1
ATOM 841 C C . LYS A 1 101 ? -20.490 -6.170 25.387 1.00 95.75 101 LYS A C 1
ATOM 843 O O . LYS A 1 101 ? -21.544 -6.336 25.989 1.00 95.75 101 LYS A O 1
ATOM 848 N N . GLN A 1 102 ? -19.392 -6.881 25.637 1.00 97.31 102 GLN A N 1
ATOM 849 C CA . GLN A 1 102 ? -19.276 -7.867 26.715 1.00 97.31 102 GLN A CA 1
ATOM 850 C C . GLN A 1 102 ? -18.974 -7.232 28.084 1.00 97.31 102 GLN A C 1
ATOM 852 O O . GLN A 1 102 ? -18.897 -7.949 29.076 1.00 97.31 102 GLN A O 1
ATOM 857 N N . GLY A 1 103 ? -18.822 -5.904 28.156 1.00 94.12 103 GLY A N 1
ATOM 858 C CA . GLY A 1 103 ? -18.559 -5.186 29.404 1.00 94.12 103 GLY A CA 1
ATOM 859 C C . GLY A 1 103 ? -17.076 -5.016 29.746 1.00 94.12 103 GLY A C 1
ATOM 860 O O . GLY A 1 103 ? -16.764 -4.668 30.879 1.00 94.12 103 GLY A O 1
ATOM 861 N N . ASP A 1 104 ? -16.148 -5.246 28.806 1.00 96.81 104 ASP A N 1
ATOM 862 C CA . ASP A 1 104 ? -14.723 -4.974 29.039 1.00 96.81 104 ASP A CA 1
ATOM 863 C C . ASP A 1 104 ? -14.462 -3.457 29.091 1.00 96.81 104 ASP A C 1
ATOM 865 O O . ASP A 1 104 ? -14.481 -2.763 28.070 1.00 96.81 104 ASP A O 1
ATOM 869 N N . ASP A 1 105 ? -14.187 -2.934 30.287 1.00 94.75 105 ASP A N 1
ATOM 870 C CA . ASP A 1 105 ? -13.981 -1.502 30.540 1.00 94.75 105 ASP A CA 1
ATOM 871 C C . ASP A 1 105 ? -12.883 -0.865 29.675 1.00 94.75 105 ASP A C 1
ATOM 873 O O . ASP A 1 105 ? -12.983 0.304 29.278 1.00 94.75 105 ASP A O 1
ATOM 877 N N . LYS A 1 106 ? -11.810 -1.608 29.372 1.00 95.88 106 LYS A N 1
ATOM 878 C CA . LYS A 1 106 ? -10.709 -1.099 28.547 1.00 95.88 106 LYS A CA 1
ATOM 879 C C . LYS A 1 106 ? -11.166 -0.972 27.096 1.00 95.88 106 LYS A C 1
ATOM 881 O O . LYS A 1 106 ? -10.929 0.065 26.475 1.00 95.88 106 LYS A O 1
ATOM 886 N N . ALA A 1 107 ? -11.861 -1.980 26.580 1.00 94.06 107 ALA A N 1
ATOM 887 C CA . ALA A 1 107 ? -12.427 -1.979 25.243 1.00 94.06 107 ALA A CA 1
ATOM 888 C C . ALA A 1 107 ? -13.505 -0.903 25.081 1.00 94.06 107 ALA A C 1
ATOM 890 O O . ALA A 1 107 ? -13.518 -0.236 24.051 1.00 94.06 107 ALA A O 1
ATOM 891 N N . ILE A 1 108 ? -14.348 -0.658 26.092 1.00 94.00 108 ILE A N 1
ATOM 892 C CA . ILE A 1 108 ? -15.338 0.434 26.072 1.00 94.00 108 ILE A CA 1
ATOM 893 C C . ILE A 1 108 ? -14.638 1.789 25.901 1.00 94.00 108 ILE A C 1
ATOM 895 O O . ILE A 1 108 ? -15.004 2.570 25.019 1.00 94.00 108 ILE A O 1
ATOM 899 N N . LYS A 1 109 ? -13.588 2.066 26.687 1.00 95.19 109 LYS A N 1
ATOM 900 C CA . LYS A 1 109 ? -12.808 3.310 26.555 1.00 95.19 109 LYS A CA 1
ATOM 901 C C . LYS A 1 109 ? -12.165 3.431 25.173 1.00 95.19 109 LYS A C 1
ATOM 903 O O . LYS A 1 109 ? -12.270 4.478 24.538 1.00 95.19 109 LYS A O 1
ATOM 908 N N . THR A 1 110 ? -11.540 2.362 24.681 1.00 94.62 110 THR A N 1
ATOM 909 C CA . THR A 1 110 ? -10.936 2.347 23.341 1.00 94.62 110 THR A CA 1
ATOM 910 C C . THR A 1 110 ? -11.984 2.546 22.243 1.00 94.62 110 THR A C 1
ATOM 912 O O . THR A 1 110 ? -11.742 3.308 21.309 1.00 94.62 110 THR A O 1
ATOM 915 N N . PHE A 1 111 ? -13.166 1.942 22.369 1.00 94.50 111 PHE A N 1
ATOM 916 C CA . PHE A 1 111 ? -14.271 2.095 21.426 1.00 94.50 111 PHE A CA 1
ATOM 917 C C . PHE A 1 111 ? -14.727 3.554 21.308 1.00 94.50 111 PHE A C 1
ATOM 919 O O . PHE A 1 111 ? -14.897 4.059 20.198 1.00 94.50 111 PHE A O 1
ATOM 926 N N . LEU A 1 112 ? -14.874 4.256 22.436 1.00 92.62 112 LEU A N 1
ATOM 927 C CA . LEU A 1 112 ? -15.238 5.677 22.450 1.00 92.62 112 LEU A CA 1
ATOM 928 C C . LEU A 1 112 ? -14.171 6.550 21.768 1.00 92.62 112 LEU A C 1
ATOM 930 O O . LEU A 1 112 ? -14.510 7.467 21.017 1.00 92.62 112 LEU A O 1
ATOM 934 N N . THR A 1 113 ? -12.886 6.240 21.961 1.00 94.44 113 THR A N 1
ATOM 935 C CA . THR A 1 113 ? -11.788 6.915 21.248 1.00 94.44 113 THR A CA 1
ATOM 936 C C . THR A 1 113 ? -11.872 6.684 19.741 1.00 94.44 113 THR A C 1
ATOM 938 O O . THR A 1 113 ? -11.848 7.648 18.976 1.00 94.44 113 THR A O 1
ATOM 941 N N . LEU A 1 114 ? -12.047 5.433 19.301 1.00 91.00 114 LEU A N 1
ATOM 942 C CA . LEU A 1 114 ? -12.198 5.102 17.879 1.00 91.00 114 LEU A CA 1
ATOM 943 C C . LEU A 1 114 ? -13.409 5.817 17.262 1.00 91.00 114 LEU A C 1
ATOM 945 O O . LEU A 1 114 ? -13.309 6.392 16.179 1.00 91.00 114 LEU A O 1
ATOM 949 N N . GLN A 1 115 ? -14.540 5.852 17.972 1.00 90.94 115 GLN A N 1
ATOM 950 C CA . GLN A 1 115 ? -15.735 6.576 17.540 1.00 90.94 115 GLN A CA 1
ATOM 951 C C . GLN A 1 115 ? -15.458 8.075 17.338 1.00 90.94 115 GLN A C 1
ATOM 953 O O . GLN A 1 115 ? -15.942 8.670 16.370 1.00 90.94 115 GLN A O 1
ATOM 958 N N . ASN A 1 116 ? -14.677 8.694 18.226 1.00 92.38 116 ASN A N 1
ATOM 959 C CA . ASN A 1 116 ? -14.310 10.103 18.114 1.00 92.38 116 ASN A CA 1
ATOM 960 C C . ASN A 1 116 ? -13.398 10.376 16.912 1.00 92.38 116 ASN A C 1
ATOM 962 O O . ASN A 1 116 ? -13.636 11.346 16.190 1.00 92.38 116 ASN A O 1
ATOM 966 N N . GLU A 1 117 ? -12.411 9.520 16.650 1.00 87.50 117 GLU A N 1
ATOM 967 C CA . GLU A 1 117 ? -11.540 9.655 15.475 1.00 87.50 117 GLU A CA 1
ATOM 968 C C . GLU A 1 117 ? -12.321 9.506 14.160 1.00 87.50 117 GLU A C 1
ATOM 970 O O . GLU A 1 117 ? -12.172 10.323 13.247 1.00 87.50 117 GLU A O 1
ATOM 975 N N . ILE A 1 118 ? -13.269 8.562 14.091 1.00 87.06 118 ILE A N 1
ATOM 976 C CA . ILE A 1 118 ? -14.181 8.439 12.942 1.00 87.06 118 ILE A CA 1
ATOM 977 C C . ILE A 1 118 ? -14.972 9.740 12.747 1.00 87.06 118 ILE A C 1
ATOM 979 O O . ILE A 1 118 ? -15.006 10.281 11.639 1.00 87.06 118 ILE A O 1
ATOM 983 N N . ARG A 1 119 ? -15.564 10.300 13.813 1.00 86.81 119 ARG A N 1
ATOM 984 C CA . ARG A 1 119 ? -16.310 11.572 13.737 1.00 86.81 119 ARG A CA 1
ATOM 985 C C . ARG A 1 119 ? -15.443 12.728 13.230 1.00 86.81 119 ARG A C 1
ATOM 987 O O . ARG A 1 119 ? -15.932 13.520 12.424 1.00 86.81 119 ARG A O 1
ATOM 994 N N . LYS A 1 120 ? -14.182 12.827 13.667 1.00 86.56 120 LYS A N 1
ATOM 995 C CA . LYS A 1 120 ? -13.230 13.839 13.173 1.00 86.56 120 LYS A CA 1
ATOM 996 C C . LYS A 1 120 ? -12.966 13.656 11.677 1.00 86.56 120 LYS A C 1
ATOM 998 O O . LYS A 1 120 ? -13.149 14.604 10.918 1.00 86.56 120 LYS A O 1
ATOM 1003 N N . SER A 1 121 ? -12.655 12.434 11.241 1.00 79.06 121 SER A N 1
ATOM 1004 C CA . SER A 1 121 ? -12.373 12.137 9.828 1.00 79.06 121 SER A CA 1
ATOM 1005 C C . SER A 1 121 ? -13.540 12.482 8.889 1.00 79.06 121 SER A C 1
ATOM 1007 O O . SER A 1 121 ? -13.333 13.026 7.803 1.00 79.06 121 SER A O 1
ATOM 1009 N N . VAL A 1 122 ? -14.784 12.230 9.317 1.00 79.62 122 VAL A N 1
ATOM 1010 C CA . VAL A 1 122 ? -15.993 12.552 8.543 1.00 79.62 122 VAL A CA 1
ATOM 1011 C C . VAL A 1 122 ? -16.195 14.064 8.435 1.00 79.62 122 VAL A C 1
ATOM 1013 O O . VAL A 1 122 ? -16.556 14.551 7.363 1.00 79.62 122 VAL A O 1
ATOM 1016 N N . LYS A 1 123 ? -15.942 14.819 9.512 1.00 78.88 123 LYS A N 1
ATOM 1017 C CA . LYS A 1 123 ? -16.027 16.288 9.492 1.00 78.88 123 LYS A CA 1
ATOM 1018 C C . LYS A 1 123 ? -15.012 16.891 8.521 1.00 78.88 123 LYS A C 1
ATOM 1020 O O . LYS A 1 123 ? -15.405 17.686 7.675 1.00 78.88 123 LYS A O 1
ATOM 1025 N N . THR A 1 124 ? -13.755 16.445 8.563 1.00 70.62 124 THR A N 1
ATOM 1026 C CA . THR A 1 124 ? -12.706 16.915 7.642 1.00 70.62 124 THR A CA 1
ATOM 1027 C C . THR A 1 124 ? -13.057 16.654 6.174 1.00 70.62 124 THR A C 1
ATOM 1029 O O . THR A 1 124 ? -12.803 17.503 5.326 1.00 70.62 124 THR A O 1
ATOM 1032 N N . LYS A 1 125 ? -13.686 15.512 5.854 1.00 65.19 125 LYS A N 1
ATOM 1033 C CA . LYS A 1 125 ? -14.137 15.210 4.482 1.00 65.19 125 LYS A CA 1
ATOM 1034 C C . LYS A 1 125 ? -15.243 16.149 3.990 1.00 65.19 125 LYS A C 1
ATOM 1036 O O . LYS A 1 125 ? -15.237 16.503 2.818 1.00 65.19 125 LYS A O 1
ATOM 1041 N N . LYS A 1 126 ? -16.177 16.554 4.859 1.00 63.19 126 LYS A N 1
ATOM 1042 C CA . LYS A 1 126 ? -17.238 17.510 4.491 1.00 63.19 126 LYS A CA 1
ATOM 1043 C C . LYS A 1 126 ? -16.673 18.895 4.180 1.00 63.19 126 LYS A C 1
ATOM 1045 O O . LYS A 1 126 ? -17.099 19.495 3.204 1.00 63.19 126 LYS A O 1
ATOM 1050 N N . SER A 1 127 ? -15.701 19.358 4.965 1.00 61.88 127 SER A N 1
ATOM 1051 C CA . SER A 1 127 ? -15.044 20.651 4.741 1.00 61.88 127 SER A CA 1
ATOM 1052 C C . SER A 1 127 ? -14.271 20.687 3.420 1.00 61.88 127 SER A C 1
ATOM 1054 O O . SER A 1 127 ? -14.458 21.606 2.640 1.00 61.88 127 SER A O 1
ATOM 1056 N N . LYS A 1 128 ? -13.494 19.640 3.107 1.00 57.03 128 LYS A N 1
ATOM 1057 C CA . LYS A 1 128 ? -12.727 19.573 1.848 1.00 57.03 128 LYS A CA 1
ATOM 1058 C C . LYS A 1 128 ? -13.595 19.454 0.594 1.00 57.03 128 LYS A C 1
ATOM 1060 O O . LYS A 1 128 ? -13.184 19.889 -0.471 1.00 57.03 128 LYS A O 1
ATOM 1065 N N . LYS A 1 129 ? -14.783 18.850 0.701 1.00 53.06 129 LYS A N 1
ATOM 1066 C CA . LYS A 1 129 ? -15.713 18.759 -0.432 1.00 53.06 129 LYS A CA 1
ATOM 1067 C C . LYS A 1 129 ? -16.300 20.130 -0.796 1.00 53.06 129 LYS A C 1
ATOM 1069 O O . LYS A 1 129 ? -16.476 20.399 -1.973 1.00 53.06 129 LYS A O 1
ATOM 1074 N N . ALA A 1 130 ? -16.536 20.990 0.197 1.00 51.06 130 ALA A N 1
ATOM 1075 C CA . ALA A 1 130 ? -16.994 22.360 -0.037 1.00 51.06 130 ALA A CA 1
ATOM 1076 C C . ALA A 1 130 ? -15.941 23.226 -0.757 1.00 51.06 130 ALA A C 1
ATOM 1078 O O . ALA A 1 130 ? -16.310 24.124 -1.493 1.00 51.06 130 ALA A O 1
ATOM 1079 N N . GLU A 1 131 ? -14.647 22.929 -0.588 1.00 45.19 131 GLU A N 1
ATOM 1080 C CA . GLU A 1 131 ? -13.547 23.628 -1.280 1.00 45.19 131 GLU A CA 1
ATOM 1081 C C . GLU A 1 131 ? -13.291 23.093 -2.704 1.00 45.19 131 GLU A C 1
ATOM 1083 O O . GLU A 1 131 ? -12.751 23.805 -3.541 1.00 45.19 131 GLU A O 1
ATOM 1088 N N . GLN A 1 132 ? -13.656 21.838 -3.000 1.00 41.41 132 GLN A N 1
ATOM 1089 C CA . GLN A 1 132 ? -13.450 21.227 -4.324 1.00 41.41 132 GLN A CA 1
ATOM 1090 C C . GLN A 1 132 ? -14.559 21.549 -5.335 1.00 41.41 132 GLN A C 1
ATOM 1092 O O . GLN A 1 132 ? -14.303 21.473 -6.532 1.00 41.41 132 GLN A O 1
ATOM 1097 N N . GLU A 1 133 ? -15.760 21.919 -4.880 1.00 41.00 133 GLU A N 1
ATOM 1098 C CA . GLU A 1 133 ? -16.867 22.327 -5.762 1.00 41.00 133 GLU A CA 1
ATOM 1099 C C . GLU A 1 133 ? -16.628 23.711 -6.420 1.00 41.00 133 GLU A C 1
ATOM 1101 O O . GLU A 1 133 ? -17.336 24.045 -7.361 1.00 41.00 133 GLU A O 1
ATOM 1106 N N . GLU A 1 134 ? -15.600 24.477 -6.018 1.00 39.78 134 GLU A N 1
ATOM 1107 C CA . GLU A 1 134 ? -15.211 25.750 -6.666 1.00 39.78 134 GLU A CA 1
ATOM 1108 C C . GLU A 1 134 ? -14.124 25.613 -7.759 1.00 39.78 134 GLU A C 1
ATOM 1110 O O . GLU A 1 134 ? -13.775 26.605 -8.390 1.00 39.78 134 GLU A O 1
ATOM 1115 N N . VAL A 1 135 ? -13.572 24.415 -8.016 1.00 40.69 135 VAL A N 1
ATOM 1116 C CA . VAL A 1 135 ? -12.436 24.224 -8.959 1.00 40.69 135 VAL A CA 1
ATOM 1117 C C . VAL A 1 135 ? -12.825 23.429 -10.224 1.00 40.69 135 VAL A C 1
ATOM 1119 O O . VAL A 1 135 ? -11.974 23.106 -11.044 1.00 40.69 135 VAL A O 1
ATOM 1122 N N . GLU A 1 136 ? -14.108 23.106 -10.421 1.00 40.06 136 GLU A N 1
ATOM 1123 C CA . GLU A 1 136 ? -14.590 22.255 -11.531 1.00 40.06 136 GLU A CA 1
ATOM 1124 C C . GLU A 1 136 ? -15.237 23.024 -12.715 1.00 40.06 136 GLU A C 1
ATOM 1126 O O . GLU A 1 136 ? -15.986 22.422 -13.481 1.00 40.06 136 GLU A O 1
ATOM 1131 N N . GLU A 1 137 ? -14.940 24.320 -12.913 1.00 36.59 137 GLU A N 1
ATOM 1132 C CA . GLU A 1 137 ? -15.505 25.147 -14.013 1.00 36.59 137 GLU A CA 1
ATOM 1133 C C . GLU A 1 137 ? -14.493 25.735 -15.029 1.00 36.59 137 GLU A C 1
ATOM 1135 O O . GLU A 1 137 ? -14.878 26.591 -15.814 1.00 36.59 137 GLU A O 1
ATOM 1140 N N . ASP A 1 138 ? -13.240 25.270 -15.107 1.00 41.12 138 ASP A N 1
ATOM 1141 C CA . ASP A 1 138 ? -12.264 25.780 -16.102 1.00 41.12 138 ASP A CA 1
ATOM 1142 C C . ASP A 1 138 ? -11.586 24.653 -16.907 1.00 41.12 138 ASP A C 1
ATOM 1144 O O . ASP A 1 138 ? -10.365 24.522 -16.935 1.00 41.12 138 ASP A O 1
ATOM 1148 N N . ASP A 1 139 ? -12.374 23.806 -17.573 1.00 45.97 139 ASP A N 1
ATOM 1149 C CA . ASP A 1 139 ? -11.842 22.942 -18.643 1.00 45.97 139 ASP A CA 1
ATOM 1150 C C . ASP A 1 139 ? -12.839 22.859 -19.813 1.00 45.97 139 ASP A C 1
ATOM 1152 O O . ASP A 1 139 ? -13.224 21.787 -20.284 1.00 45.97 139 ASP A O 1
ATOM 1156 N N . ASP A 1 140 ? -13.282 24.033 -20.272 1.00 53.16 140 ASP A N 1
ATOM 1157 C CA . ASP A 1 140 ? -13.868 24.208 -21.599 1.00 53.16 140 ASP A CA 1
ATOM 1158 C C . ASP A 1 140 ? -12.942 25.108 -22.421 1.00 53.16 140 ASP A C 1
ATOM 1160 O O . ASP A 1 140 ? -12.928 26.323 -22.242 1.00 53.16 140 ASP A O 1
ATOM 1164 N N . LEU A 1 141 ? -12.117 24.491 -23.275 1.00 46.25 141 LEU A N 1
ATOM 1165 C CA . LEU A 1 141 ? -11.721 25.015 -24.589 1.00 46.25 141 LEU A CA 1
ATOM 1166 C C . LEU A 1 141 ? -10.837 23.994 -25.322 1.00 46.25 141 LEU A C 1
ATOM 1168 O O . LEU A 1 141 ? -9.616 23.942 -25.182 1.00 46.25 141 LEU A O 1
ATOM 1172 N N . ILE A 1 142 ? -11.490 23.195 -26.165 1.00 44.06 142 ILE A N 1
ATOM 1173 C CA . ILE A 1 142 ? -10.867 22.632 -27.368 1.00 44.06 142 ILE A CA 1
ATOM 1174 C C . ILE A 1 142 ? -10.721 23.771 -28.388 1.00 44.06 142 ILE A C 1
ATOM 1176 O O . ILE A 1 142 ? -11.675 24.527 -28.540 1.00 44.06 142 ILE A O 1
ATOM 1180 N N . LEU A 1 143 ? -9.570 23.847 -29.076 1.00 38.69 143 LEU A N 1
ATOM 1181 C CA . LEU A 1 143 ? -9.299 24.262 -30.479 1.00 38.69 143 LEU A CA 1
ATOM 1182 C C . LEU A 1 143 ? -7.752 24.303 -30.623 1.00 38.69 143 LEU A C 1
ATOM 1184 O O . LEU A 1 143 ? -7.091 24.829 -29.734 1.00 38.69 143 LEU A O 1
ATOM 1188 N N . GLU A 1 144 ? -7.064 23.734 -31.619 1.00 38.41 144 GLU A N 1
ATOM 1189 C CA . GLU A 1 144 ? -7.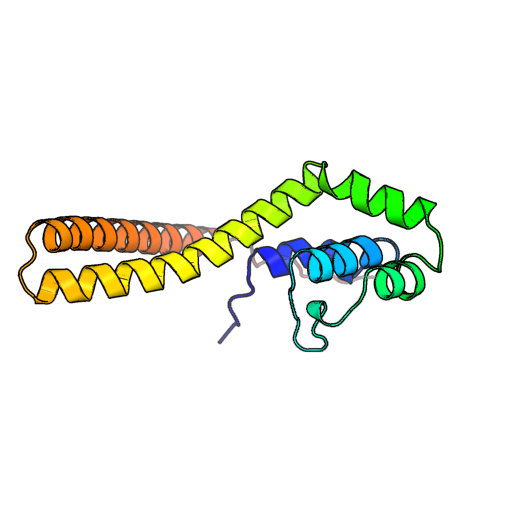363 23.365 -33.019 1.00 38.41 144 GLU A CA 1
ATOM 1190 C C . GLU A 1 144 ? -6.943 21.924 -33.373 1.00 38.41 144 GLU A C 1
ATOM 1192 O O . GLU A 1 144 ? -5.963 21.410 -32.780 1.00 38.41 144 GLU A O 1
#

Mean predicted aligned error: 9.01 Å

pLDDT: mean 85.0, std 18.3, range [35.19, 98.0]

Secondary structure (DSSP, 8-state):
------HHHHHHHHHHSSTTTHHHHHHHHHHTT-EETTEEGGG--HHHHHHHHHTT-HHHHHHHHHHTTSHHHHHHHHHHHHHHHHHHHHHHHHHHHHHHHTT-HHHHHHHHHHHHHHHHHHHHHHHHHHHHTTSSS-------

Nearest PDB structures (foldseek):
  7vqu-assembly1_A  TM=3.012E-01  e=7.687E+00  Homo sapiens

Solvent-accessible surface area (backbone atoms only — not comparable to full-atom values): 8310 Å² total; per-residue (Å²): 130,84,75,84,72,52,69,44,61,60,67,46,47,69,24,65,75,33,82,87,40,28,43,58,41,54,48,55,33,32,79,68,57,34,66,59,100,88,47,63,34,55,81,55,52,74,64,51,46,28,44,75,57,34,70,62,31,65,65,56,41,50,52,53,61,55,44,61,77,33,68,76,41,46,52,51,48,52,39,48,50,52,56,49,49,56,54,51,48,53,55,51,50,51,58,30,47,56,41,26,74,72,64,37,68,69,30,40,56,49,40,55,52,53,53,50,54,52,54,50,56,56,52,55,53,55,56,54,50,68,64,52,72,76,71,79,81,84,86,85,78,90,84,135